Protein AF-A0A3M5D8T0-F1 (afdb_monomer_lite)

Sequence (125 aa):
MIGTLAAMGIPAHKIRLVFNRVKSDVDSEFSIIISYYDLAHSFVCNRKCAIFETELFDALSVKRISLTSLMSNDTDYKTLLKDKSADMKDRELWSDMYGLKLLAKGVNRKLDVVFDALFAEEDAL

Foldseek 3Di:
DLVVCVVVVNAQAVAFDAAEAAADACCVVVVVVVVVCVVPVRHDDDRLLYQHDDCLVVLCVVVVHDLVRLQPDPDPLVVVCVDPPDDPVSNVVSVSSVVSNVVSVVSVVSNVSSVCSRCVVVVVD

pLDDT: mean 91.01, std 8.97, range [37.97, 97.44]

Organism: Pseudomonas aeruginosa (NCBI:txid287)

Secondary structure (DSSP, 8-state):
-HHHHHHTT--GGG-B--EEEESS-HHHHTHHHHHHHHHH--SB--TT-EEE--HHHHHHHHHT--HHHHHH----HHHHTT-TTS-HHHHHHHHHHHHHHHHHHHHHHHHHHHHHHHHTTGGG-

Radius of gyration: 19.9 Å; chains: 1; bounding box: 45×28×57 Å

Structure (mmCIF, N/CA/C/O backbone):
data_AF-A0A3M5D8T0-F1
#
_entry.id   AF-A0A3M5D8T0-F1
#
loop_
_atom_site.group_PDB
_atom_site.id
_atom_site.type_symbol
_atom_site.label_atom_id
_atom_site.label_alt_id
_atom_site.label_comp_id
_atom_site.label_asym_id
_atom_site.label_entity_id
_atom_site.label_seq_id
_atom_site.pdbx_PDB_ins_code
_atom_site.Cartn_x
_atom_site.Cartn_y
_atom_site.Cartn_z
_atom_site.occupancy
_atom_site.B_iso_or_equiv
_atom_site.auth_seq_id
_atom_site.auth_comp_id
_atom_site.auth_asym_id
_atom_site.auth_atom_id
_atom_site.pdbx_PDB_model_num
ATOM 1 N N . MET A 1 1 ? -12.479 12.318 12.106 1.00 77.25 1 MET A N 1
ATOM 2 C CA . MET A 1 1 ? -12.830 11.505 10.921 1.00 77.25 1 MET A CA 1
ATOM 3 C C . MET A 1 1 ? -13.296 10.107 11.327 1.00 77.25 1 MET A C 1
ATOM 5 O O . MET A 1 1 ? -14.470 9.842 11.139 1.00 77.25 1 MET A O 1
ATOM 9 N N . ILE A 1 2 ? -12.476 9.259 11.971 1.00 85.25 2 ILE A N 1
ATOM 10 C CA . ILE A 1 2 ? -12.931 7.929 12.454 1.00 85.25 2 ILE A CA 1
ATOM 11 C C . ILE A 1 2 ? -14.072 8.049 13.478 1.00 85.25 2 ILE A C 1
ATOM 13 O O . ILE A 1 2 ? -15.141 7.484 13.277 1.00 85.25 2 ILE A O 1
ATOM 17 N N . GLY A 1 3 ? -13.903 8.881 14.512 1.00 84.81 3 GLY A N 1
ATOM 18 C CA . GLY A 1 3 ? -14.974 9.136 15.485 1.00 84.81 3 GLY A CA 1
ATOM 19 C C . GLY A 1 3 ? -16.251 9.721 14.867 1.00 84.81 3 GLY A C 1
ATOM 20 O O . GLY A 1 3 ? -17.334 9.528 15.402 1.00 84.81 3 GLY A O 1
ATOM 21 N N . THR A 1 4 ? -16.148 10.381 13.708 1.00 91.81 4 THR A N 1
ATOM 22 C CA . THR A 1 4 ? -17.310 10.876 12.957 1.00 91.81 4 THR A CA 1
ATOM 23 C C . THR A 1 4 ? -18.075 9.723 12.314 1.00 91.81 4 THR A C 1
ATOM 25 O O . THR A 1 4 ? -19.291 9.677 12.435 1.00 91.81 4 THR A O 1
ATOM 28 N N . LEU A 1 5 ? -17.379 8.766 11.689 1.00 91.88 5 LEU A N 1
ATOM 29 C CA . LEU A 1 5 ? -17.996 7.564 11.115 1.00 91.88 5 LEU A CA 1
ATOM 30 C C . LEU A 1 5 ? -18.708 6.738 12.197 1.00 91.88 5 LEU A C 1
ATOM 32 O O . LEU A 1 5 ? -19.847 6.318 12.002 1.00 91.88 5 LEU A O 1
ATOM 36 N N . ALA A 1 6 ? -18.082 6.592 13.367 1.00 87.94 6 ALA A N 1
ATOM 37 C CA . ALA A 1 6 ? -18.697 5.942 14.522 1.00 87.94 6 ALA A CA 1
ATOM 38 C C . ALA A 1 6 ? -19.932 6.709 15.033 1.00 87.94 6 ALA A C 1
ATOM 40 O O . ALA A 1 6 ? -20.976 6.108 15.273 1.00 87.94 6 ALA A O 1
ATOM 41 N N . ALA A 1 7 ? -19.855 8.043 15.135 1.00 89.50 7 ALA A N 1
ATOM 42 C CA . ALA A 1 7 ? -20.987 8.886 15.530 1.00 89.50 7 ALA A CA 1
ATOM 43 C C . ALA A 1 7 ? -22.149 8.853 14.520 1.00 89.50 7 ALA A C 1
ATOM 45 O O . ALA A 1 7 ? -23.303 9.018 14.905 1.00 89.50 7 ALA A O 1
ATOM 46 N N . MET A 1 8 ? -21.861 8.600 13.239 1.00 93.44 8 MET A N 1
ATOM 47 C CA . MET A 1 8 ? -22.866 8.354 12.197 1.00 93.44 8 MET A CA 1
ATOM 48 C C . MET A 1 8 ? -23.497 6.952 12.284 1.00 93.44 8 MET A C 1
ATOM 50 O O . MET A 1 8 ? -24.345 6.618 11.460 1.00 93.44 8 MET A O 1
ATOM 54 N N . GLY A 1 9 ? -23.099 6.127 13.257 1.00 91.88 9 GLY A N 1
ATOM 55 C CA . GLY A 1 9 ? -23.632 4.781 13.461 1.00 91.88 9 GLY A CA 1
ATOM 56 C C . GLY A 1 9 ? -23.035 3.724 12.532 1.00 91.88 9 GLY A C 1
ATOM 57 O O . GLY A 1 9 ? -23.616 2.650 12.386 1.00 91.88 9 GLY A O 1
ATOM 58 N N . ILE A 1 10 ? -21.894 3.999 11.887 1.00 93.62 10 ILE A N 1
ATOM 59 C CA . ILE A 1 10 ? -21.209 2.993 11.071 1.00 93.62 10 ILE A CA 1
ATOM 60 C C . ILE A 1 10 ? -20.598 1.941 12.011 1.00 93.62 10 ILE A C 1
ATOM 62 O O . ILE A 1 10 ? -19.814 2.302 12.891 1.00 93.62 10 ILE A O 1
ATOM 66 N N . PRO A 1 11 ? -20.921 0.645 11.840 1.00 93.06 11 PRO A N 1
ATOM 67 C CA . PRO A 1 11 ? -20.357 -0.413 12.669 1.00 93.06 11 PRO A CA 1
ATOM 68 C C . PRO A 1 11 ? -18.832 -0.492 12.556 1.00 93.06 11 PRO A C 1
ATOM 70 O O . PRO A 1 11 ? -18.287 -0.391 11.456 1.00 93.06 11 PRO A O 1
ATOM 73 N N . ALA A 1 12 ? -18.159 -0.773 13.674 1.00 92.19 12 ALA A N 1
ATOM 74 C CA . ALA A 1 12 ? -16.698 -0.836 13.743 1.00 92.19 12 ALA A CA 1
ATOM 75 C C . ALA A 1 12 ? -16.076 -1.792 12.706 1.00 92.19 12 ALA A C 1
ATOM 77 O O . ALA A 1 12 ? -15.111 -1.427 12.043 1.00 92.19 12 ALA A O 1
ATOM 78 N N . HIS A 1 13 ? -16.680 -2.965 12.475 1.00 91.81 13 HIS A N 1
ATOM 79 C CA . HIS A 1 13 ? -16.198 -3.956 11.496 1.00 91.81 13 HIS A CA 1
ATOM 80 C C . HIS A 1 13 ? -16.187 -3.449 10.037 1.00 91.81 13 HIS A C 1
ATOM 82 O O . HIS A 1 13 ? -15.486 -4.000 9.187 1.00 91.81 13 HIS A O 1
ATOM 88 N N . LYS A 1 14 ? -16.945 -2.386 9.727 1.00 92.81 14 LYS A N 1
ATOM 89 C CA . LYS A 1 14 ? -16.970 -1.755 8.396 1.00 92.81 14 LYS A CA 1
ATOM 90 C C . LYS A 1 14 ? -15.917 -0.665 8.222 1.00 92.81 14 LYS A C 1
ATOM 92 O O . LYS A 1 14 ? -15.703 -0.206 7.103 1.00 92.81 14 LYS A O 1
ATOM 97 N N . ILE A 1 15 ? -15.275 -0.230 9.302 1.00 93.75 15 ILE A N 1
ATOM 98 C CA . ILE A 1 15 ? -14.227 0.787 9.268 1.00 93.75 15 ILE A CA 1
ATOM 99 C C . ILE A 1 15 ? -12.903 0.047 9.414 1.00 93.75 15 ILE A C 1
ATOM 101 O O . ILE A 1 15 ? -12.554 -0.383 10.506 1.00 93.75 15 ILE A O 1
ATOM 105 N N . ARG A 1 16 ? -12.172 -0.132 8.314 1.00 93.94 16 ARG A N 1
ATOM 106 C CA . ARG A 1 16 ? -10.912 -0.887 8.293 1.00 93.94 16 ARG A CA 1
ATOM 107 C C . ARG A 1 16 ? -9.753 0.037 7.962 1.00 93.94 16 ARG A C 1
ATOM 109 O O . ARG A 1 16 ? -9.880 0.900 7.092 1.00 93.94 16 ARG A O 1
ATOM 116 N N . LEU A 1 17 ? -8.639 -0.132 8.662 1.00 94.69 17 LEU A N 1
ATOM 117 C CA . LEU A 1 17 ? -7.475 0.734 8.527 1.00 94.69 17 LEU A CA 1
ATOM 118 C C . LEU A 1 17 ? -6.355 0.056 7.730 1.00 94.69 17 LEU A C 1
ATOM 120 O O . LEU A 1 17 ? -6.015 -1.096 7.987 1.00 94.69 17 LEU A O 1
ATOM 124 N N . VAL A 1 18 ? -5.746 0.808 6.810 1.00 97.19 18 VAL A N 1
ATOM 125 C CA . VAL A 1 18 ? -4.492 0.441 6.141 1.00 97.19 18 VAL A CA 1
ATOM 126 C C . VAL A 1 18 ? -3.447 1.506 6.454 1.00 97.19 18 VAL A C 1
ATOM 128 O O . VAL A 1 18 ? -3.653 2.689 6.174 1.00 97.19 18 VAL A O 1
ATOM 131 N N . PHE A 1 19 ? -2.321 1.089 7.024 1.00 97.44 19 PHE A N 1
ATOM 132 C CA . PHE A 1 19 ? -1.178 1.953 7.296 1.00 97.44 19 PHE A CA 1
ATOM 133 C C . PHE A 1 19 ? -0.399 2.160 6.002 1.00 97.44 19 PHE A C 1
ATOM 135 O O . PHE A 1 19 ? 0.319 1.274 5.547 1.00 97.44 19 PHE A O 1
ATOM 142 N N . ASN A 1 20 ? -0.587 3.310 5.361 1.00 96.25 20 ASN A N 1
ATOM 143 C CA . ASN A 1 20 ? 0.046 3.603 4.082 1.00 96.25 20 ASN A CA 1
ATOM 144 C C . ASN A 1 20 ? 1.368 4.360 4.260 1.00 96.25 20 ASN A C 1
ATOM 146 O O . ASN A 1 20 ? 1.456 5.255 5.099 1.00 96.25 20 ASN A O 1
ATOM 150 N N . ARG A 1 21 ? 2.346 4.060 3.398 1.00 95.38 21 ARG A N 1
ATOM 151 C CA . ARG A 1 21 ? 3.672 4.695 3.347 1.00 95.38 21 ARG A CA 1
ATOM 152 C C . ARG A 1 21 ? 4.447 4.598 4.672 1.00 95.38 21 ARG A C 1
ATOM 154 O O . ARG A 1 21 ? 5.028 5.578 5.126 1.00 95.38 21 ARG A O 1
ATOM 161 N N . VAL A 1 22 ? 4.458 3.408 5.267 1.00 96.94 22 VAL A N 1
ATOM 162 C CA . VAL A 1 22 ? 5.245 3.103 6.475 1.00 96.94 22 VAL A CA 1
ATOM 163 C C . VAL A 1 22 ? 6.736 3.108 6.131 1.00 96.94 22 VAL A C 1
ATOM 165 O O . VAL A 1 22 ? 7.139 2.469 5.156 1.00 96.94 22 VAL A O 1
ATOM 168 N N . LYS A 1 23 ? 7.564 3.813 6.899 1.00 95.56 23 LYS A N 1
ATOM 169 C CA . LYS A 1 23 ? 9.006 3.950 6.632 1.00 95.56 23 LYS A CA 1
ATOM 170 C C . LYS A 1 23 ? 9.858 2.961 7.416 1.00 95.56 23 LYS A C 1
ATOM 172 O O . LYS A 1 23 ? 10.786 2.381 6.857 1.00 95.56 23 LYS A O 1
ATOM 177 N N . SER A 1 24 ? 9.554 2.775 8.693 1.00 94.62 24 SER A N 1
ATOM 178 C CA . SER A 1 24 ? 10.271 1.904 9.620 1.00 94.62 24 SER A CA 1
ATOM 179 C C . SER A 1 24 ? 9.344 0.877 10.251 1.00 94.62 24 SER A C 1
ATOM 181 O O . SER A 1 24 ? 9.561 -0.323 10.079 1.00 94.62 24 SER A O 1
ATOM 183 N N . ASP A 1 25 ? 8.312 1.320 10.963 1.00 95.75 25 ASP A N 1
ATOM 184 C CA . ASP A 1 25 ? 7.430 0.446 11.726 1.00 95.75 25 ASP A CA 1
ATOM 185 C C . ASP A 1 25 ? 6.101 1.131 12.058 1.00 95.75 25 ASP A C 1
ATOM 187 O O . ASP A 1 25 ? 6.011 2.340 12.257 1.00 95.75 25 ASP A O 1
ATOM 191 N N . VAL A 1 26 ? 5.044 0.323 12.116 1.00 96.88 26 VAL A N 1
ATOM 192 C CA . VAL A 1 26 ? 3.673 0.810 12.299 1.00 96.88 26 VAL A CA 1
ATOM 193 C C . VAL A 1 26 ? 3.456 1.378 13.702 1.00 96.88 26 VAL A C 1
ATOM 195 O O . VAL A 1 26 ? 2.779 2.396 13.850 1.00 96.88 26 VAL A O 1
ATOM 198 N N . ASP A 1 27 ? 4.011 0.727 14.726 1.00 95.25 27 ASP A N 1
ATOM 199 C CA . ASP A 1 27 ? 3.766 1.073 16.126 1.00 95.25 27 ASP A CA 1
ATOM 200 C C . ASP A 1 27 ? 4.322 2.461 16.479 1.00 95.25 27 ASP A C 1
ATOM 202 O O . ASP A 1 27 ? 3.633 3.244 17.139 1.00 95.25 27 ASP A O 1
ATOM 206 N N . SER A 1 28 ? 5.523 2.805 16.007 1.00 96.00 28 SER A N 1
ATOM 207 C CA . SER A 1 28 ? 6.129 4.116 16.251 1.00 96.00 28 SER A CA 1
ATOM 208 C C . SER A 1 28 ? 5.484 5.217 15.404 1.00 96.00 28 SER A C 1
ATOM 210 O O . SER A 1 28 ? 5.116 6.269 15.938 1.00 96.00 28 SER A O 1
ATOM 212 N N . GLU A 1 29 ? 5.274 4.968 14.108 1.00 97.44 29 GLU A N 1
ATOM 213 C CA . GLU A 1 29 ? 4.796 5.980 13.159 1.00 97.44 29 GLU A CA 1
ATOM 214 C C . GLU A 1 29 ? 3.311 6.319 13.338 1.00 97.44 29 GLU A C 1
ATOM 216 O O . GLU A 1 29 ? 2.905 7.463 13.122 1.00 97.44 29 GLU A O 1
ATOM 221 N N . PHE A 1 30 ? 2.493 5.350 13.761 1.00 96.62 30 PHE A N 1
ATOM 222 C CA . PHE A 1 30 ? 1.037 5.498 13.872 1.00 96.62 30 PHE A CA 1
ATOM 223 C C . PHE A 1 30 ? 0.514 5.297 15.300 1.00 96.62 30 PHE A C 1
ATOM 225 O O . PHE A 1 30 ? -0.677 5.033 15.495 1.00 96.62 30 PHE A O 1
ATOM 232 N N . SER A 1 31 ? 1.378 5.487 16.302 1.00 95.75 31 SER A N 1
ATOM 233 C CA . SER A 1 31 ? 1.067 5.350 17.734 1.00 95.75 31 SER A CA 1
ATOM 234 C C . SER A 1 31 ? -0.248 6.020 18.150 1.00 95.75 31 SER A C 1
ATOM 236 O O . SER A 1 31 ? -1.060 5.401 18.828 1.00 95.75 31 SER A O 1
ATOM 238 N N . ILE A 1 32 ? -0.521 7.243 17.679 1.00 94.62 32 ILE A N 1
ATOM 239 C CA . ILE A 1 32 ? -1.754 7.988 17.996 1.00 94.62 32 ILE A CA 1
ATOM 240 C C . ILE A 1 32 ? -3.014 7.230 17.553 1.00 94.62 32 ILE A C 1
ATOM 242 O O . ILE A 1 32 ? -4.001 7.180 18.288 1.00 94.62 32 ILE A O 1
ATOM 246 N N . ILE A 1 33 ? -3.003 6.638 16.355 1.00 93.75 33 ILE A N 1
ATOM 247 C CA . ILE A 1 33 ? -4.160 5.899 15.830 1.00 93.75 33 ILE A CA 1
ATOM 248 C C . ILE A 1 33 ? -4.323 4.572 16.573 1.00 93.75 33 ILE A C 1
ATOM 250 O O . ILE A 1 33 ? -5.449 4.179 16.875 1.00 93.75 33 ILE A O 1
ATOM 254 N N . ILE A 1 34 ? -3.214 3.913 16.911 1.00 94.62 34 ILE A N 1
ATOM 255 C CA . ILE A 1 34 ? -3.219 2.668 17.686 1.00 94.62 34 ILE A CA 1
ATOM 256 C C . ILE A 1 34 ? -3.768 2.922 19.094 1.00 94.62 34 ILE A C 1
ATOM 258 O O . ILE A 1 34 ? -4.710 2.254 19.503 1.00 94.62 34 ILE A O 1
ATOM 262 N N . SER A 1 35 ? -3.288 3.952 19.794 1.00 94.56 35 SER A N 1
ATOM 263 C CA . SER A 1 35 ? -3.833 4.326 21.105 1.00 94.56 35 SER A CA 1
ATOM 264 C C . SER A 1 35 ? -5.311 4.710 21.028 1.00 94.56 35 SER A C 1
ATOM 266 O O . SER A 1 35 ? -6.076 4.422 21.943 1.00 94.56 35 SER A O 1
ATOM 268 N N . TYR A 1 36 ? -5.747 5.342 19.933 1.00 94.00 36 TYR A N 1
ATOM 269 C CA . TYR A 1 36 ? -7.165 5.633 19.729 1.00 94.00 36 TYR A CA 1
ATOM 270 C C . TYR A 1 36 ? -8.002 4.358 19.539 1.00 94.00 36 TYR A C 1
ATOM 272 O O . TYR A 1 36 ? -9.103 4.274 20.085 1.00 94.00 36 TYR A O 1
ATOM 280 N N . TYR A 1 37 ? -7.489 3.359 18.814 1.00 93.38 37 TYR A N 1
ATOM 281 C CA . TYR A 1 37 ? -8.121 2.041 18.714 1.00 93.38 37 TYR A CA 1
ATOM 282 C C . TYR A 1 37 ? -8.262 1.378 20.089 1.00 93.38 37 TYR A C 1
ATOM 284 O O . TYR A 1 37 ? -9.364 0.951 20.429 1.00 93.38 37 TYR A O 1
ATOM 292 N N . ASP A 1 38 ? -7.190 1.367 20.885 1.00 92.00 38 ASP A N 1
ATOM 293 C CA . ASP A 1 38 ? -7.155 0.741 22.215 1.00 92.00 38 ASP A CA 1
ATOM 294 C C . ASP A 1 38 ? -8.146 1.382 23.205 1.00 92.00 38 ASP A C 1
ATOM 296 O O . ASP A 1 38 ? -8.578 0.744 24.161 1.00 92.00 38 ASP A O 1
ATOM 300 N N . LEU A 1 39 ? -8.517 2.648 22.983 1.00 91.56 39 LEU A N 1
ATOM 301 C CA . LEU A 1 39 ? -9.480 3.375 23.813 1.00 91.56 39 LEU A CA 1
ATOM 302 C C . LEU A 1 39 ? -10.925 3.253 23.317 1.00 91.56 39 LEU A C 1
ATOM 304 O O . LEU A 1 39 ? -11.848 3.179 24.126 1.00 91.56 39 LEU A O 1
ATOM 308 N N . ALA A 1 40 ? -11.141 3.318 22.001 1.00 90.00 40 ALA A N 1
ATOM 309 C CA . ALA A 1 40 ? -12.473 3.506 21.426 1.00 90.00 40 ALA A CA 1
ATOM 310 C C . ALA A 1 40 ? -13.064 2.248 20.776 1.00 90.00 40 ALA A C 1
ATOM 312 O O . ALA A 1 40 ? -14.282 2.188 20.618 1.00 90.00 40 ALA A O 1
ATOM 313 N N . HIS A 1 41 ? -12.229 1.294 20.342 1.00 89.12 41 HIS A N 1
ATOM 314 C CA . HIS A 1 41 ? -12.621 0.078 19.610 1.00 89.12 41 HIS A CA 1
ATOM 315 C C . HIS A 1 41 ? -13.648 0.314 18.481 1.00 89.12 41 HIS A C 1
ATOM 317 O O . HIS A 1 41 ? -14.501 -0.522 18.191 1.00 89.12 41 HIS A O 1
ATOM 323 N N . SER A 1 42 ? -13.584 1.483 17.836 1.00 91.44 42 SER A N 1
ATOM 324 C CA . SER A 1 42 ? -14.603 1.963 16.894 1.00 91.44 42 SER A CA 1
ATOM 325 C C . SER A 1 42 ? -14.323 1.609 15.429 1.00 91.44 42 SER A C 1
ATOM 327 O O . SER A 1 42 ? -15.050 2.048 14.543 1.00 91.44 42 SER A O 1
ATOM 329 N N . PHE A 1 43 ? -13.274 0.833 15.162 1.00 93.88 43 PHE A N 1
ATOM 330 C CA . PHE A 1 43 ? -12.813 0.411 13.836 1.00 93.88 43 PHE A CA 1
ATOM 331 C C . PHE A 1 43 ? -11.926 -0.832 13.967 1.00 93.88 43 PHE A C 1
ATOM 333 O O . PHE A 1 43 ? -11.491 -1.136 15.069 1.00 93.88 43 PHE A O 1
ATOM 340 N N . VAL A 1 44 ? -11.627 -1.527 12.871 1.00 94.00 44 VAL A N 1
ATOM 341 C CA . VAL A 1 44 ? -10.692 -2.664 12.835 1.00 94.00 44 VAL A CA 1
ATOM 342 C C . VAL A 1 44 ? -9.271 -2.162 12.605 1.00 94.00 44 VAL A C 1
ATOM 344 O O . VAL A 1 44 ? -8.991 -1.463 11.624 1.00 94.00 44 VAL A O 1
ATOM 347 N N . CYS A 1 45 ? -8.367 -2.546 13.504 1.00 94.50 45 CYS A N 1
ATOM 348 C CA . CYS A 1 45 ? -6.963 -2.165 13.471 1.00 94.50 45 CYS A CA 1
ATOM 349 C C . CYS A 1 45 ? -6.074 -3.413 13.467 1.00 94.50 45 CYS A C 1
ATOM 351 O O . CYS A 1 45 ? -5.775 -3.986 14.513 1.00 94.50 45 CYS A O 1
ATOM 353 N N . ASN A 1 46 ? -5.616 -3.815 12.281 1.00 94.56 46 ASN A N 1
ATOM 354 C CA . ASN A 1 46 ? -4.634 -4.881 12.125 1.00 94.56 46 ASN A CA 1
ATOM 355 C C . ASN A 1 46 ? -3.294 -4.276 11.692 1.00 94.56 46 ASN A C 1
ATOM 357 O O . ASN A 1 46 ? -3.155 -3.777 10.577 1.00 94.56 46 ASN A O 1
ATOM 361 N N . ARG A 1 47 ? -2.281 -4.348 12.563 1.00 93.94 47 ARG A N 1
ATOM 362 C CA . ARG A 1 47 ? -0.937 -3.791 12.303 1.00 93.94 47 ARG A CA 1
ATOM 363 C C . ARG A 1 47 ? -0.235 -4.439 11.104 1.00 93.94 47 ARG A C 1
ATOM 365 O O . ARG A 1 47 ? 0.686 -3.849 10.551 1.00 93.94 47 ARG A O 1
ATOM 372 N N . LYS A 1 48 ? -0.679 -5.625 10.667 1.00 93.81 48 LYS A N 1
ATOM 373 C CA . LYS A 1 48 ? -0.184 -6.285 9.447 1.00 93.81 48 LYS A CA 1
ATOM 374 C C . LYS A 1 48 ? -0.713 -5.640 8.161 1.00 93.81 48 LYS A C 1
ATOM 376 O O . LYS A 1 48 ? -0.130 -5.863 7.103 1.00 93.81 48 LYS A O 1
ATOM 381 N N . CYS A 1 49 ? -1.767 -4.825 8.234 1.00 96.50 49 CYS A N 1
ATOM 382 C CA . CYS A 1 49 ? -2.319 -4.087 7.098 1.00 96.50 49 CYS A CA 1
ATOM 383 C C . CYS A 1 49 ? -1.473 -2.847 6.790 1.00 96.50 49 CYS A C 1
ATOM 385 O O . CYS A 1 49 ? -1.934 -1.714 6.931 1.00 96.50 49 CYS A O 1
ATOM 387 N N . ALA A 1 50 ? -0.215 -3.062 6.409 1.00 96.88 50 ALA A N 1
ATOM 388 C CA . ALA A 1 50 ? 0.781 -2.015 6.240 1.00 96.88 50 ALA A CA 1
ATOM 389 C C . ALA A 1 50 ? 1.426 -2.049 4.852 1.00 96.88 50 ALA A C 1
ATOM 391 O O . ALA A 1 50 ? 1.971 -3.065 4.418 1.00 96.88 50 ALA A O 1
ATOM 392 N N . ILE A 1 51 ? 1.410 -0.904 4.176 1.00 96.69 51 ILE A N 1
ATOM 393 C CA . ILE A 1 51 ? 2.094 -0.670 2.907 1.00 96.69 51 ILE A CA 1
ATOM 394 C C . ILE A 1 51 ? 3.337 0.159 3.209 1.00 96.69 51 ILE A C 1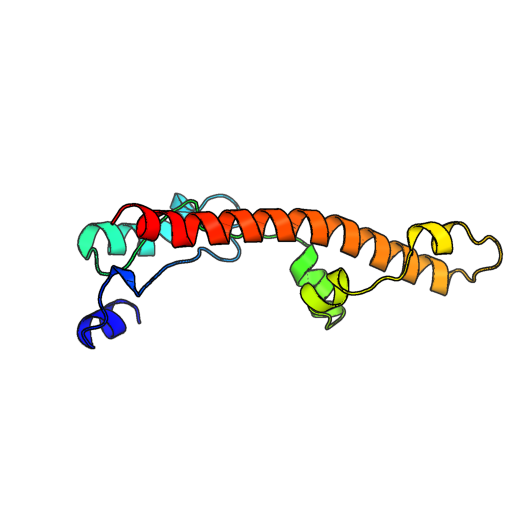
ATOM 396 O O . ILE A 1 51 ? 3.248 1.344 3.531 1.00 96.69 51 ILE A O 1
ATOM 400 N N . PHE A 1 52 ? 4.501 -0.474 3.102 1.00 94.69 52 PHE A N 1
ATOM 401 C CA . PHE A 1 52 ? 5.781 0.197 3.302 1.00 94.69 52 PHE A CA 1
ATOM 402 C C . PHE A 1 52 ? 6.147 1.084 2.113 1.00 94.69 52 PHE A C 1
ATOM 404 O O . PHE A 1 52 ? 5.723 0.840 0.981 1.00 94.69 52 PHE A O 1
ATOM 411 N N . GLU A 1 53 ? 6.950 2.109 2.379 1.00 93.81 53 GLU A N 1
ATOM 412 C CA . GLU A 1 53 ? 7.514 2.976 1.354 1.00 93.81 53 GLU A CA 1
ATOM 413 C C . GLU A 1 53 ? 8.339 2.151 0.354 1.00 93.81 53 GLU A C 1
ATOM 415 O O . GLU A 1 53 ? 9.111 1.260 0.713 1.00 93.81 53 GLU A O 1
ATOM 420 N N . THR A 1 54 ? 8.133 2.426 -0.934 1.00 92.62 54 THR A N 1
ATOM 421 C CA . THR A 1 54 ? 8.879 1.803 -2.029 1.00 92.62 54 THR A CA 1
ATOM 422 C C . THR A 1 54 ? 9.073 2.826 -3.134 1.00 92.62 54 THR A C 1
ATOM 424 O O . THR A 1 54 ? 8.133 3.551 -3.463 1.00 92.62 54 THR A O 1
ATOM 427 N N . GLU A 1 55 ? 10.234 2.803 -3.781 1.00 91.75 55 GLU A N 1
ATOM 428 C CA . GLU A 1 55 ? 10.552 3.683 -4.915 1.00 91.75 55 GLU A CA 1
ATOM 429 C C . GLU A 1 55 ? 9.628 3.464 -6.126 1.00 91.75 55 GLU A C 1
ATOM 431 O O . GLU A 1 55 ? 9.495 4.335 -6.984 1.00 91.75 55 GLU A O 1
ATOM 436 N N . LEU A 1 56 ? 8.949 2.311 -6.195 1.00 94.44 56 LEU A N 1
ATOM 437 C CA . LEU A 1 56 ? 8.021 1.990 -7.274 1.00 94.44 56 LEU A CA 1
ATOM 438 C C . LEU A 1 56 ? 6.919 3.045 -7.407 1.00 94.44 56 LEU A C 1
ATOM 440 O O . LEU A 1 56 ? 6.658 3.501 -8.515 1.00 94.44 56 LEU A O 1
ATOM 444 N N . PHE A 1 57 ? 6.257 3.425 -6.311 1.00 92.62 57 PHE A N 1
ATOM 445 C CA . PHE A 1 57 ? 5.120 4.348 -6.384 1.00 92.62 57 PHE A CA 1
ATOM 446 C C . PHE A 1 57 ? 5.545 5.757 -6.812 1.00 92.62 57 PHE A C 1
ATOM 448 O O . PHE A 1 57 ? 4.826 6.398 -7.580 1.00 92.62 57 PHE A O 1
ATOM 455 N N . ASP A 1 58 ? 6.735 6.201 -6.402 1.00 92.69 58 ASP A N 1
ATOM 456 C CA . ASP A 1 58 ? 7.309 7.469 -6.854 1.00 92.69 58 ASP A CA 1
ATOM 457 C C . ASP A 1 58 ? 7.632 7.416 -8.353 1.00 92.69 58 ASP A C 1
ATOM 459 O O . ASP A 1 58 ? 7.236 8.304 -9.113 1.00 92.69 58 ASP A O 1
ATOM 463 N N . ALA A 1 59 ? 8.262 6.333 -8.816 1.00 93.44 59 ALA A N 1
ATOM 464 C 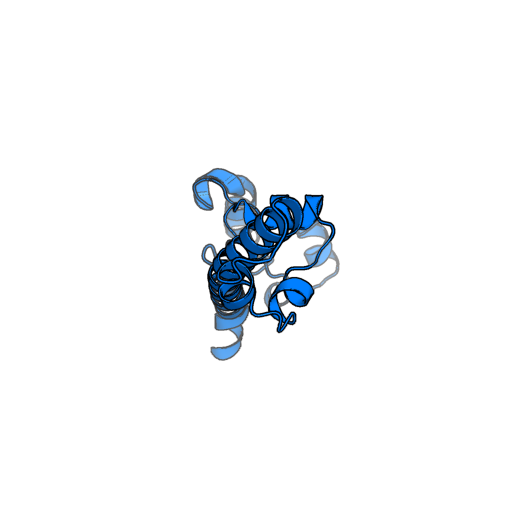CA . ALA A 1 59 ? 8.579 6.148 -10.229 1.00 93.44 59 ALA A CA 1
ATOM 465 C C . ALA A 1 59 ? 7.321 6.052 -11.115 1.00 93.44 59 ALA A C 1
ATOM 467 O O . ALA A 1 59 ? 7.267 6.649 -12.195 1.00 93.44 59 ALA A O 1
ATOM 468 N N . LEU A 1 60 ? 6.285 5.346 -10.650 1.00 93.62 60 LEU A N 1
ATOM 469 C CA . LEU A 1 60 ? 4.976 5.267 -11.306 1.00 93.62 60 LEU A CA 1
ATOM 470 C C . LEU 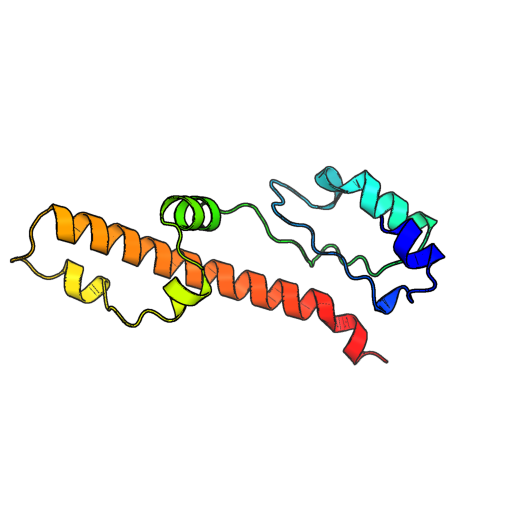A 1 60 ? 4.302 6.645 -11.391 1.00 93.62 60 LEU A C 1
ATOM 472 O O . LEU A 1 60 ? 3.752 6.992 -12.438 1.00 93.62 60 LEU A O 1
ATOM 476 N N . SER A 1 61 ? 4.388 7.443 -10.320 1.00 93.44 61 SER A N 1
ATOM 477 C CA . SER A 1 61 ? 3.845 8.805 -10.257 1.00 93.44 61 SER A CA 1
ATOM 478 C C . SER A 1 61 ? 4.512 9.732 -11.277 1.00 93.44 61 SER A C 1
ATOM 480 O O . SER A 1 61 ? 3.822 10.381 -12.069 1.00 93.44 61 SER A O 1
ATOM 482 N N . VAL A 1 62 ? 5.850 9.724 -11.348 1.00 93.69 62 VAL A N 1
ATOM 483 C CA . VAL A 1 62 ? 6.621 10.514 -12.328 1.00 93.69 62 VAL A CA 1
ATOM 484 C C . VAL A 1 62 ? 6.253 10.131 -13.763 1.00 93.69 62 VAL A C 1
ATOM 486 O O . VAL A 1 62 ? 6.025 11.008 -14.598 1.00 93.69 62 VAL A O 1
ATOM 489 N N . LYS A 1 63 ? 6.139 8.829 -14.052 1.00 91.06 63 LYS A N 1
ATOM 490 C CA . LYS A 1 63 ? 5.769 8.317 -15.383 1.00 91.06 63 LYS A CA 1
ATOM 491 C C . LYS A 1 63 ? 4.256 8.365 -15.662 1.00 91.06 63 LYS A C 1
ATOM 493 O O . LYS A 1 63 ? 3.846 8.038 -16.772 1.00 91.06 63 LYS A O 1
ATOM 498 N N . ARG A 1 64 ? 3.430 8.790 -14.694 1.00 93.56 64 ARG A N 1
ATOM 499 C CA . ARG A 1 64 ? 1.954 8.856 -14.766 1.00 93.56 64 ARG A CA 1
ATOM 500 C C . ARG A 1 64 ? 1.300 7.548 -15.225 1.00 93.56 64 ARG A C 1
ATOM 502 O O . ARG A 1 64 ? 0.333 7.558 -15.985 1.00 93.56 64 ARG A O 1
ATOM 509 N N . ILE A 1 65 ? 1.824 6.423 -14.754 1.00 93.38 65 ILE A N 1
ATOM 510 C CA . ILE A 1 65 ? 1.301 5.085 -15.046 1.00 93.38 65 ILE A CA 1
ATOM 511 C C . ILE A 1 65 ? 0.779 4.440 -13.767 1.00 93.38 65 ILE A C 1
ATOM 513 O O . ILE A 1 65 ? 1.363 4.587 -12.698 1.00 93.38 65 ILE A O 1
ATOM 517 N N . SER A 1 66 ? -0.331 3.711 -13.869 1.00 92.56 66 SER A N 1
ATOM 518 C CA . SER A 1 66 ? -0.834 2.935 -12.736 1.00 92.56 66 SER A CA 1
ATOM 519 C C . SER A 1 66 ? -0.077 1.611 -12.603 1.00 92.56 66 SER A C 1
ATOM 521 O O . SER A 1 66 ? 0.427 1.071 -13.595 1.00 92.56 66 SER A O 1
ATOM 523 N N . LEU A 1 67 ? -0.047 1.052 -11.388 1.00 91.69 67 LEU A N 1
ATOM 524 C CA . LEU A 1 67 ? 0.485 -0.291 -11.148 1.00 91.69 67 LEU A CA 1
ATOM 525 C C . LEU A 1 67 ? -0.225 -1.328 -12.031 1.00 91.69 67 LEU A C 1
ATOM 527 O O . LEU A 1 67 ? 0.429 -2.144 -12.673 1.00 91.69 67 LEU A O 1
ATOM 531 N N . THR A 1 68 ? -1.554 -1.242 -12.127 1.00 90.69 68 THR A N 1
ATOM 532 C CA . THR A 1 68 ? -2.373 -2.132 -12.957 1.00 90.69 68 THR A CA 1
ATOM 533 C C . THR A 1 68 ? -1.980 -2.050 -14.428 1.00 90.69 68 THR A C 1
ATOM 535 O O . THR A 1 68 ? -1.755 -3.080 -15.054 1.00 90.69 68 THR A O 1
ATOM 538 N N . SER A 1 69 ? -1.822 -0.839 -14.971 1.00 91.75 69 SER A N 1
ATOM 539 C CA . SER A 1 69 ? -1.406 -0.630 -16.364 1.00 91.75 69 SER A CA 1
ATOM 540 C C . SER A 1 69 ? -0.028 -1.233 -16.638 1.00 91.75 69 SER A C 1
ATOM 542 O O . SER A 1 69 ? 0.154 -1.908 -17.650 1.00 91.75 69 SER A O 1
ATOM 544 N N . LEU A 1 70 ? 0.927 -1.040 -15.722 1.00 92.44 70 LEU A N 1
ATOM 545 C CA . LEU A 1 70 ? 2.267 -1.622 -15.821 1.00 92.44 70 LEU A CA 1
ATOM 546 C C . LEU A 1 70 ? 2.237 -3.160 -15.782 1.00 92.44 70 LEU A C 1
ATOM 548 O O . LEU A 1 70 ? 2.978 -3.800 -16.527 1.00 92.44 70 LEU A O 1
ATOM 552 N N . MET A 1 71 ? 1.382 -3.743 -14.941 1.00 88.62 71 MET A N 1
ATOM 553 C CA . MET A 1 71 ? 1.233 -5.195 -14.796 1.00 88.62 71 MET A CA 1
ATOM 554 C C . MET A 1 71 ? 0.494 -5.838 -15.976 1.00 88.62 71 MET A C 1
ATOM 556 O O . MET A 1 71 ? 0.849 -6.941 -16.374 1.00 88.62 71 MET A O 1
ATOM 560 N N . SER A 1 72 ? -0.491 -5.146 -16.554 1.00 90.19 72 SER A N 1
ATOM 561 C CA . SER A 1 72 ? -1.239 -5.598 -17.740 1.00 90.19 72 SER A CA 1
ATOM 562 C C . SER A 1 72 ? -0.470 -5.449 -19.054 1.00 90.19 72 SER A C 1
ATOM 564 O O . SER A 1 72 ? -0.930 -5.884 -20.102 1.00 90.19 72 SER A O 1
ATOM 566 N N . ASN A 1 73 ? 0.676 -4.767 -19.029 1.00 88.50 73 ASN A N 1
ATOM 567 C CA . ASN A 1 73 ? 1.488 -4.582 -20.215 1.00 88.50 73 ASN A CA 1
ATOM 568 C C . ASN A 1 73 ? 2.214 -5.899 -20.548 1.00 88.50 73 ASN A C 1
ATOM 570 O O . ASN A 1 73 ? 3.046 -6.363 -19.769 1.00 88.50 73 ASN A O 1
ATOM 574 N N . ASP A 1 74 ? 1.974 -6.451 -21.737 1.00 89.31 74 ASP A N 1
ATOM 575 C CA . ASP A 1 74 ? 2.579 -7.718 -22.185 1.00 89.31 74 ASP A CA 1
ATOM 576 C C . ASP A 1 74 ? 3.938 -7.551 -22.884 1.00 89.31 74 ASP A C 1
ATOM 578 O O . ASP A 1 74 ? 4.542 -8.522 -23.336 1.00 89.31 74 ASP A O 1
ATOM 582 N N . THR A 1 75 ? 4.469 -6.327 -22.975 1.00 90.94 75 THR A N 1
ATOM 583 C CA . THR A 1 75 ? 5.750 -6.077 -23.643 1.00 90.94 75 THR A CA 1
ATOM 584 C C . THR A 1 75 ? 6.890 -6.815 -22.936 1.00 90.94 75 THR A C 1
ATOM 586 O O . THR A 1 75 ? 7.203 -6.548 -21.768 1.00 90.94 75 THR A O 1
ATOM 589 N N . ASP A 1 76 ? 7.557 -7.715 -23.660 1.00 89.62 76 ASP A N 1
ATOM 590 C CA . ASP A 1 76 ? 8.741 -8.423 -23.179 1.00 89.62 76 ASP A CA 1
ATOM 591 C C . ASP A 1 76 ? 9.996 -7.549 -23.318 1.00 89.62 76 ASP A C 1
ATOM 593 O O . ASP A 1 76 ? 10.846 -7.734 -24.195 1.00 89.62 76 ASP A O 1
ATOM 597 N N . TYR A 1 77 ? 10.116 -6.579 -22.411 1.00 91.62 77 TYR A N 1
ATOM 598 C CA . TYR A 1 77 ? 11.270 -5.683 -22.342 1.00 91.62 77 TYR A CA 1
ATOM 599 C C . TYR A 1 77 ? 12.599 -6.436 -22.182 1.00 91.62 77 TYR A C 1
ATOM 601 O O . TYR A 1 77 ? 13.630 -5.952 -22.642 1.00 91.62 77 TYR A O 1
ATOM 609 N N . LYS A 1 78 ? 12.598 -7.645 -21.602 1.00 89.69 78 LYS A N 1
ATOM 610 C CA . LYS A 1 78 ? 13.808 -8.470 -21.475 1.00 89.69 78 LYS A CA 1
ATOM 611 C C . LYS A 1 78 ? 14.309 -8.943 -22.836 1.00 89.69 78 LYS A C 1
ATOM 613 O O . LYS A 1 78 ? 15.521 -9.021 -23.041 1.00 89.69 78 LYS A O 1
ATOM 618 N N . THR A 1 79 ? 13.399 -9.286 -23.742 1.00 92.19 79 THR A N 1
ATOM 619 C CA . THR A 1 79 ? 13.751 -9.659 -25.115 1.00 92.19 79 THR A CA 1
ATOM 620 C C . THR A 1 79 ? 14.148 -8.431 -25.927 1.00 92.19 79 THR A C 1
ATOM 622 O O . THR A 1 79 ? 15.177 -8.482 -26.599 1.00 92.19 79 THR A O 1
ATOM 625 N N . LEU A 1 80 ? 13.434 -7.308 -25.784 1.00 91.12 80 LEU A N 1
ATOM 626 C CA . LEU A 1 80 ? 13.795 -6.047 -26.448 1.00 91.12 80 LEU A CA 1
ATOM 627 C C . LEU A 1 80 ? 15.210 -5.578 -26.072 1.00 91.12 80 LEU A C 1
ATOM 629 O O . LEU A 1 80 ? 16.005 -5.239 -26.941 1.00 91.12 80 LEU A O 1
ATOM 633 N N . LEU A 1 81 ? 15.594 -5.676 -24.797 1.00 91.31 81 LEU A N 1
ATOM 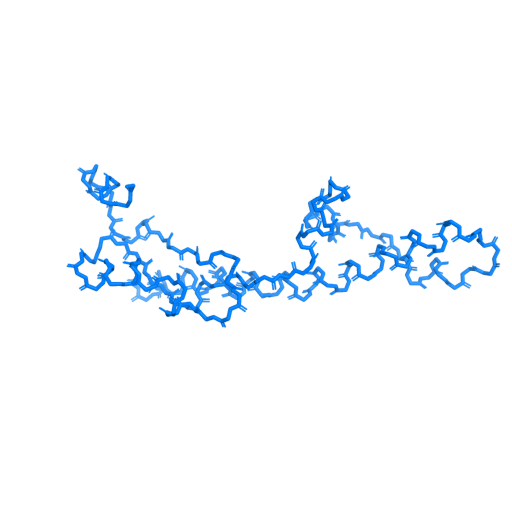634 C CA . LEU A 1 81 ? 16.942 -5.325 -24.328 1.00 91.31 81 LEU A CA 1
ATOM 635 C C . LEU A 1 81 ? 18.077 -6.153 -24.952 1.00 91.31 81 LEU A C 1
ATOM 637 O O . LEU A 1 81 ? 19.233 -5.732 -24.907 1.00 91.31 81 LEU A O 1
ATOM 641 N N . LYS A 1 82 ? 17.785 -7.325 -25.526 1.00 91.06 82 LYS A N 1
ATOM 642 C CA . LYS A 1 82 ? 18.788 -8.147 -26.225 1.00 91.06 82 LYS A CA 1
ATOM 643 C C . LYS A 1 82 ? 18.997 -7.712 -27.673 1.00 91.06 82 LYS A C 1
ATOM 645 O O . LYS A 1 82 ? 19.950 -8.185 -28.299 1.00 91.06 82 LYS A O 1
ATOM 650 N N . ASP A 1 83 ? 18.135 -6.849 -28.206 1.00 90.38 83 ASP A N 1
ATOM 651 C CA . ASP A 1 83 ? 18.242 -6.374 -29.577 1.00 90.38 83 ASP A CA 1
ATOM 652 C C . ASP A 1 83 ? 19.461 -5.452 -29.738 1.00 90.38 83 ASP A C 1
ATOM 654 O O . ASP A 1 83 ? 19.554 -4.341 -29.197 1.00 90.38 83 ASP A O 1
ATOM 658 N N . LYS A 1 84 ? 20.437 -5.934 -30.512 1.00 85.94 84 LYS A N 1
ATOM 659 C CA . LYS A 1 84 ? 21.679 -5.209 -30.784 1.00 85.94 84 LYS A CA 1
ATOM 660 C C . LYS A 1 84 ? 21.486 -4.019 -31.730 1.00 85.94 84 LYS A C 1
ATOM 662 O O . LYS A 1 84 ? 22.356 -3.152 -31.738 1.00 85.94 84 LYS A O 1
ATOM 667 N N . SER A 1 85 ? 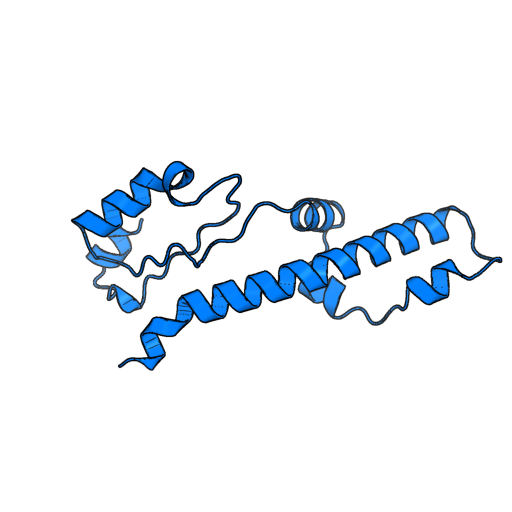20.375 -3.971 -32.467 1.00 89.56 85 SER A N 1
ATOM 668 C CA . SER A 1 85 ? 20.053 -2.925 -33.447 1.00 89.56 85 SER A CA 1
ATOM 669 C C . SER A 1 85 ? 19.331 -1.707 -32.861 1.00 89.56 85 SER A C 1
ATOM 671 O O . SER A 1 85 ? 19.270 -0.672 -33.517 1.00 89.56 85 SER A O 1
ATOM 673 N N . ALA A 1 86 ? 18.829 -1.809 -31.628 1.00 86.62 86 ALA A N 1
ATOM 674 C CA . ALA A 1 86 ? 18.101 -0.732 -30.966 1.00 86.62 86 ALA A CA 1
ATOM 675 C C . ALA A 1 86 ? 18.987 0.472 -30.609 1.00 86.62 86 ALA A C 1
ATOM 677 O O . ALA A 1 86 ? 20.135 0.303 -30.179 1.00 86.62 86 ALA A O 1
ATOM 678 N N . ASP A 1 87 ? 18.414 1.674 -30.723 1.00 92.31 87 ASP A N 1
ATOM 679 C CA . ASP A 1 87 ? 19.055 2.917 -30.292 1.00 92.31 87 ASP A CA 1
ATOM 680 C C . ASP A 1 87 ? 19.201 2.971 -28.759 1.00 92.31 87 ASP A C 1
ATOM 682 O O . ASP A 1 87 ? 18.494 2.302 -27.998 1.00 92.31 87 ASP A O 1
ATOM 686 N N . MET A 1 88 ? 20.133 3.794 -28.286 1.00 90.12 88 MET A N 1
ATOM 687 C CA . MET A 1 88 ? 20.429 3.977 -26.868 1.00 90.12 88 MET A CA 1
ATOM 688 C C . MET A 1 88 ? 19.203 4.451 -26.076 1.00 90.12 88 MET A C 1
ATOM 690 O O . MET A 1 88 ? 18.978 3.962 -24.970 1.00 90.12 88 MET A O 1
ATOM 694 N N . LYS A 1 89 ? 18.383 5.337 -26.657 1.00 91.62 89 LYS A N 1
ATOM 695 C CA . LYS A 1 89 ? 17.155 5.846 -26.023 1.00 91.62 89 LYS A CA 1
ATOM 696 C C . LYS A 1 89 ? 16.117 4.750 -25.791 1.00 91.62 89 LYS A C 1
ATOM 698 O O . LYS A 1 89 ? 15.508 4.692 -24.725 1.00 91.62 89 LYS A O 1
ATOM 703 N N . ASP A 1 90 ? 15.943 3.862 -26.767 1.00 92.19 90 ASP A N 1
ATOM 704 C CA . ASP A 1 90 ? 15.005 2.746 -26.653 1.00 92.19 90 ASP A CA 1
ATOM 705 C C . ASP A 1 90 ? 15.472 1.755 -25.587 1.00 92.19 90 ASP A C 1
ATOM 707 O O . ASP A 1 90 ? 14.680 1.299 -24.762 1.00 92.19 90 ASP A O 1
ATOM 711 N N . ARG A 1 91 ? 16.780 1.483 -25.531 1.00 90.75 91 ARG A N 1
ATOM 712 C CA . ARG A 1 91 ? 17.362 0.622 -24.494 1.00 90.75 91 ARG A CA 1
ATOM 713 C C . ARG A 1 91 ? 17.182 1.177 -23.088 1.00 90.75 91 ARG A C 1
ATOM 715 O O . ARG A 1 91 ? 16.880 0.401 -22.183 1.00 90.75 91 ARG A O 1
ATOM 722 N N . GLU A 1 92 ? 17.355 2.482 -22.900 1.00 92.06 92 GLU A N 1
ATOM 723 C CA . GLU A 1 92 ? 17.132 3.142 -21.610 1.00 92.06 92 GLU A CA 1
ATOM 724 C C . GLU A 1 92 ? 15.669 2.990 -21.171 1.00 92.06 92 GLU A C 1
ATOM 726 O O . GLU A 1 92 ? 15.397 2.486 -20.080 1.00 92.06 92 GLU A O 1
ATOM 731 N N . LEU A 1 93 ? 14.722 3.283 -22.070 1.00 91.81 93 LEU A N 1
ATOM 732 C CA . LEU A 1 93 ? 13.294 3.099 -21.809 1.00 91.81 93 LEU A CA 1
ATOM 733 C C . LEU A 1 93 ? 12.946 1.641 -21.470 1.00 91.81 93 LEU A C 1
ATOM 735 O O . LEU A 1 93 ? 12.186 1.385 -20.535 1.00 91.81 93 LEU A O 1
ATOM 739 N N . TRP A 1 94 ? 13.471 0.671 -22.220 1.00 94.25 94 TRP A N 1
ATOM 740 C CA . TRP A 1 94 ? 13.190 -0.743 -21.969 1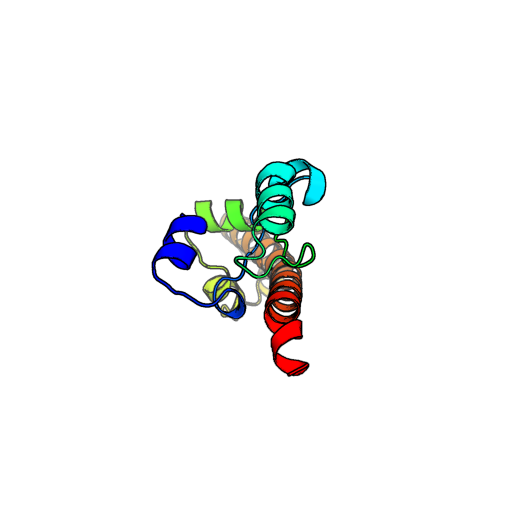.00 94.25 94 TRP A CA 1
ATOM 741 C C . TRP A 1 94 ? 13.794 -1.228 -20.653 1.00 94.25 94 TRP A C 1
ATOM 743 O O . TRP A 1 94 ? 13.155 -2.013 -19.953 1.00 94.25 94 TRP A O 1
ATOM 753 N N . SER A 1 95 ? 14.987 -0.749 -20.296 1.00 93.19 95 SER A N 1
ATOM 754 C CA . SER A 1 95 ? 15.642 -1.058 -19.022 1.00 93.19 95 SER A CA 1
ATOM 755 C C . SER A 1 95 ? 14.811 -0.549 -17.848 1.00 93.19 95 SER A C 1
ATOM 757 O O . SER A 1 95 ? 14.497 -1.317 -16.936 1.00 93.19 95 SER A O 1
ATOM 759 N N . ASP A 1 96 ? 14.374 0.707 -17.922 1.00 92.50 96 ASP A N 1
ATOM 760 C CA . ASP A 1 96 ? 13.477 1.325 -16.947 1.00 92.50 96 ASP A CA 1
ATOM 761 C C . ASP A 1 96 ? 12.189 0.517 -16.773 1.00 92.50 96 ASP A C 1
ATOM 763 O O . ASP A 1 96 ? 11.823 0.125 -15.663 1.00 92.50 96 ASP A O 1
ATOM 767 N N . MET A 1 97 ? 11.491 0.241 -17.877 1.00 93.56 97 MET A N 1
ATOM 768 C CA . MET A 1 97 ? 10.208 -0.461 -17.835 1.00 93.56 97 MET A CA 1
ATOM 769 C C . MET A 1 97 ? 10.357 -1.903 -17.339 1.00 93.56 97 MET A C 1
ATOM 771 O O . MET A 1 97 ? 9.490 -2.399 -16.614 1.00 93.56 97 MET A O 1
ATOM 775 N N . TYR A 1 98 ? 11.463 -2.571 -17.674 1.00 93.88 98 TYR A N 1
ATOM 776 C CA . TYR A 1 98 ? 11.778 -3.897 -17.149 1.00 93.88 98 TYR A CA 1
ATOM 777 C C . TYR A 1 98 ? 12.014 -3.869 -15.633 1.00 93.88 98 TYR A C 1
ATOM 779 O O . TYR A 1 98 ? 11.427 -4.680 -14.910 1.00 93.88 98 TYR A O 1
ATOM 787 N N . GLY A 1 99 ? 12.811 -2.917 -15.140 1.00 92.88 99 GLY A N 1
ATOM 788 C CA . GLY A 1 99 ? 13.047 -2.722 -13.707 1.00 92.88 99 GLY A CA 1
ATOM 789 C C . GLY A 1 99 ? 11.749 -2.454 -12.944 1.00 92.88 99 GLY A C 1
ATOM 790 O O . GLY A 1 99 ? 11.467 -3.114 -11.940 1.00 92.88 99 GLY A O 1
ATOM 791 N N . LEU A 1 100 ? 10.900 -1.572 -13.476 1.00 94.31 100 LEU A N 1
ATOM 792 C CA . LEU A 1 100 ? 9.590 -1.281 -12.898 1.00 94.31 100 LEU A CA 1
ATOM 793 C C . LEU A 1 100 ? 8.691 -2.516 -12.845 1.00 94.31 100 LEU A C 1
ATOM 795 O O . LEU A 1 100 ? 8.063 -2.747 -11.814 1.00 94.31 100 LEU A O 1
ATOM 799 N N . LYS A 1 101 ? 8.651 -3.350 -13.894 1.00 93.06 101 LYS A N 1
ATOM 800 C CA . LYS A 1 101 ? 7.873 -4.604 -13.873 1.00 93.06 101 LYS A CA 1
ATOM 801 C C . LYS A 1 101 ? 8.339 -5.568 -12.782 1.00 93.06 101 LYS A C 1
ATOM 803 O O . LYS A 1 101 ? 7.510 -6.212 -12.136 1.00 93.06 101 LYS A O 1
ATOM 808 N N . LEU A 1 102 ? 9.649 -5.681 -12.560 1.00 91.25 102 LEU A N 1
ATOM 809 C CA . LEU A 1 102 ? 10.188 -6.541 -11.504 1.00 91.25 102 LEU A CA 1
ATOM 810 C C . LEU A 1 102 ? 9.783 -6.045 -10.111 1.00 91.25 102 LEU A C 1
ATOM 812 O O . LEU A 1 102 ? 9.312 -6.842 -9.294 1.00 91.25 102 LEU A O 1
ATOM 816 N N . LEU A 1 103 ? 9.906 -4.738 -9.863 1.00 92.69 103 LEU A N 1
ATOM 817 C CA . LEU A 1 103 ? 9.466 -4.113 -8.614 1.00 92.69 103 LEU A CA 1
ATOM 818 C C . LEU A 1 103 ? 7.954 -4.268 -8.412 1.00 92.69 103 LEU A C 1
ATOM 820 O O . LEU A 1 103 ? 7.513 -4.680 -7.337 1.00 92.69 103 LEU A O 1
ATOM 824 N N . ALA A 1 104 ? 7.168 -4.021 -9.460 1.00 93.50 104 ALA A N 1
ATOM 825 C CA . ALA A 1 104 ? 5.714 -4.130 -9.456 1.00 93.50 104 ALA A CA 1
ATOM 826 C C . ALA A 1 104 ? 5.229 -5.516 -9.042 1.00 93.50 104 ALA A C 1
ATOM 828 O O . ALA A 1 104 ? 4.350 -5.620 -8.192 1.00 93.50 104 ALA A O 1
ATOM 829 N N . LYS A 1 105 ? 5.851 -6.586 -9.546 1.00 91.44 105 LYS A N 1
ATOM 830 C CA . LYS A 1 105 ? 5.503 -7.956 -9.144 1.00 91.44 105 LYS A CA 1
ATOM 831 C C . LYS A 1 105 ? 5.721 -8.202 -7.648 1.00 91.44 105 LYS A C 1
ATOM 833 O O . LYS A 1 105 ? 4.919 -8.887 -7.014 1.00 91.44 105 LYS A O 1
ATOM 838 N N . GLY A 1 106 ? 6.809 -7.674 -7.088 1.00 92.12 106 GLY A N 1
ATOM 839 C CA . GLY A 1 106 ? 7.104 -7.785 -5.659 1.00 92.12 106 GLY A CA 1
ATOM 840 C C . GLY A 1 106 ? 6.117 -6.995 -4.803 1.00 92.12 106 GLY A C 1
ATOM 841 O O . GLY A 1 106 ? 5.604 -7.519 -3.817 1.00 92.12 106 GLY A O 1
ATOM 842 N N . VAL A 1 107 ? 5.818 -5.759 -5.203 1.00 93.50 107 VAL A N 1
ATOM 843 C CA . VAL A 1 107 ? 4.859 -4.897 -4.501 1.00 93.50 107 VAL A CA 1
ATOM 844 C C . VAL A 1 107 ? 3.440 -5.446 -4.598 1.00 93.50 107 VAL A C 1
ATOM 846 O O . VAL A 1 107 ? 2.764 -5.486 -3.579 1.00 93.50 107 VAL A O 1
ATOM 849 N N . ASN A 1 108 ? 3.010 -5.956 -5.755 1.00 94.12 108 ASN A N 1
ATOM 850 C CA . ASN A 1 108 ? 1.675 -6.539 -5.915 1.00 94.12 108 ASN A CA 1
ATOM 851 C C . ASN A 1 108 ? 1.438 -7.676 -4.920 1.00 94.12 108 ASN A C 1
ATOM 853 O O . ASN A 1 108 ? 0.443 -7.663 -4.216 1.00 94.12 108 ASN A O 1
ATOM 857 N N . ARG A 1 109 ? 2.405 -8.590 -4.769 1.00 93.69 109 ARG A N 1
ATOM 858 C CA . ARG A 1 109 ? 2.316 -9.666 -3.767 1.00 93.69 109 ARG A CA 1
ATOM 859 C C . ARG A 1 109 ? 2.192 -9.138 -2.339 1.00 93.69 109 ARG A C 1
ATOM 861 O O . ARG A 1 109 ? 1.501 -9.736 -1.528 1.00 93.69 109 ARG A O 1
ATOM 868 N N . LYS A 1 110 ? 2.880 -8.038 -2.009 1.00 93.44 110 LYS A N 1
ATOM 869 C CA . LYS A 1 110 ? 2.746 -7.398 -0.692 1.00 93.44 110 LYS A CA 1
ATOM 870 C C . LYS A 1 110 ? 1.358 -6.776 -0.517 1.00 93.44 110 LYS A C 1
ATOM 872 O O . LYS A 1 110 ? 0.810 -6.868 0.572 1.00 93.44 110 LYS A O 1
ATOM 877 N N . LEU A 1 111 ? 0.796 -6.176 -1.568 1.00 95.38 111 LEU A N 1
ATOM 878 C CA . LEU A 1 111 ? -0.571 -5.649 -1.553 1.00 95.38 111 LEU A CA 1
ATOM 879 C C . LEU A 1 111 ? -1.604 -6.768 -1.382 1.00 95.38 111 LEU A C 1
ATOM 881 O O . LEU A 1 111 ? -2.529 -6.584 -0.601 1.00 95.38 111 LEU A O 1
ATOM 885 N N . ASP A 1 112 ? -1.404 -7.921 -2.026 1.00 95.44 112 ASP A N 1
ATOM 886 C CA . ASP A 1 112 ? -2.253 -9.105 -1.847 1.00 95.44 112 ASP A CA 1
ATOM 887 C C . ASP A 1 112 ? -2.231 -9.564 -0.375 1.00 95.44 112 ASP A C 1
ATOM 889 O O . ASP A 1 112 ? -3.276 -9.711 0.246 1.00 95.44 112 ASP A O 1
ATOM 893 N N . VAL A 1 113 ? -1.046 -9.651 0.246 1.00 95.62 113 VAL A N 1
ATOM 894 C CA . VAL A 1 113 ? -0.913 -9.980 1.683 1.00 95.62 113 VAL A CA 1
ATOM 895 C C . VAL A 1 113 ? -1.609 -8.954 2.585 1.00 95.62 113 VAL A C 1
ATOM 897 O O . VAL A 1 113 ? -2.218 -9.328 3.587 1.00 95.62 113 VAL A O 1
ATOM 900 N N . VAL A 1 114 ? -1.518 -7.659 2.261 1.00 96.44 114 VAL A N 1
ATOM 901 C CA . VAL A 1 114 ? -2.213 -6.596 3.007 1.00 96.44 114 VAL A CA 1
ATOM 902 C C . VAL A 1 114 ? -3.724 -6.721 2.846 1.00 96.44 114 VAL A C 1
ATOM 904 O O . VAL A 1 114 ? -4.441 -6.534 3.824 1.00 96.44 114 VAL A O 1
ATOM 907 N N . PHE A 1 115 ? -4.207 -7.046 1.647 1.00 95.62 115 PHE A N 1
ATOM 908 C CA . PHE A 1 115 ? -5.621 -7.285 1.382 1.00 95.62 115 PHE A CA 1
ATOM 909 C C . PHE A 1 115 ? -6.133 -8.480 2.189 1.00 95.62 115 PHE A C 1
ATOM 911 O O . PHE A 1 115 ? -7.089 -8.331 2.944 1.00 95.62 115 PHE A O 1
ATOM 918 N N . ASP A 1 116 ? -5.447 -9.620 2.134 1.00 95.56 116 ASP A N 1
ATOM 919 C CA . ASP A 1 116 ? -5.818 -10.809 2.905 1.00 95.56 116 ASP A CA 1
ATOM 920 C C . ASP A 1 116 ? -5.838 -10.505 4.412 1.00 95.56 116 ASP A C 1
ATOM 922 O O . ASP A 1 116 ? -6.799 -10.821 5.112 1.00 95.56 116 ASP A O 1
ATOM 926 N N . ALA A 1 117 ? -4.820 -9.805 4.924 1.00 94.69 117 ALA A N 1
ATOM 927 C CA . ALA A 1 117 ? -4.767 -9.382 6.324 1.00 94.69 117 ALA A CA 1
ATOM 928 C C . ALA A 1 117 ? -5.895 -8.406 6.700 1.00 94.69 117 ALA A C 1
ATOM 930 O O . ALA A 1 117 ? -6.347 -8.408 7.849 1.00 94.69 117 ALA A O 1
ATOM 931 N N . LEU A 1 118 ? -6.348 -7.579 5.753 1.00 94.38 118 LEU A N 1
ATOM 932 C CA . LEU A 1 118 ? -7.448 -6.642 5.952 1.00 94.38 118 LEU A CA 1
ATOM 933 C C . LEU A 1 118 ? -8.778 -7.372 6.099 1.00 94.38 118 LEU A C 1
ATOM 935 O O . LEU A 1 118 ? -9.645 -6.838 6.786 1.00 94.38 118 LEU A O 1
ATOM 939 N N . PHE A 1 119 ? -8.933 -8.552 5.485 1.00 92.88 119 PHE A N 1
ATOM 940 C CA . PHE A 1 119 ? -10.181 -9.322 5.442 1.00 92.88 119 PHE A CA 1
ATOM 941 C C . PHE A 1 119 ? -10.216 -10.603 6.284 1.00 92.88 119 PHE A C 1
ATOM 943 O O . PHE A 1 119 ? -11.305 -11.098 6.550 1.00 92.88 119 PHE A O 1
ATOM 950 N N . ALA A 1 120 ? -9.087 -11.045 6.837 1.00 83.56 120 ALA A N 1
ATOM 951 C CA . ALA A 1 120 ? -8.977 -12.286 7.612 1.00 83.56 120 ALA A CA 1
ATOM 952 C C . ALA A 1 120 ? -9.918 -12.422 8.834 1.00 83.56 120 ALA A C 1
ATOM 954 O O . ALA A 1 120 ? -10.187 -13.540 9.262 1.00 83.56 120 ALA A O 1
ATOM 955 N N . GLU A 1 121 ? -10.413 -11.327 9.424 1.00 63.69 121 GLU A N 1
ATOM 956 C CA . GLU A 1 121 ? -11.362 -11.385 10.557 1.00 63.69 121 GLU A CA 1
ATOM 957 C C . GLU A 1 121 ? -12.821 -11.627 10.129 1.00 63.69 121 GLU A C 1
ATOM 959 O O . GLU A 1 121 ? -13.646 -11.995 10.962 1.00 63.69 121 GLU A O 1
ATOM 964 N N . GLU A 1 122 ? -13.157 -11.441 8.848 1.00 57.03 122 GLU A N 1
ATOM 965 C CA . GLU A 1 122 ? -14.513 -11.678 8.328 1.00 57.03 122 GLU A CA 1
ATOM 966 C C . GLU A 1 122 ? -14.809 -13.179 8.143 1.00 57.03 122 GLU A C 1
ATOM 968 O O . GLU A 1 122 ? -15.965 -13.575 8.229 1.00 57.03 122 GLU A O 1
ATOM 973 N N . ASP A 1 123 ? -13.774 -14.013 7.983 1.00 48.31 123 ASP A N 1
ATOM 974 C CA . ASP A 1 123 ? -13.888 -15.470 7.795 1.00 48.31 123 ASP A CA 1
ATOM 975 C C . ASP A 1 123 ? -14.057 -16.261 9.112 1.00 48.31 123 ASP A C 1
ATOM 977 O O . ASP A 1 123 ? -14.230 -17.481 9.093 1.00 48.31 123 ASP A O 1
ATOM 981 N N . ALA A 1 124 ? -13.966 -15.592 10.268 1.00 44.94 124 ALA A N 1
ATOM 982 C CA . ALA A 1 124 ? -14.052 -16.206 11.598 1.00 44.94 124 ALA A CA 1
ATOM 983 C C . ALA A 1 124 ? -15.426 -16.034 12.286 1.00 44.94 124 ALA A C 1
ATOM 985 O O . ALA A 1 124 ? -15.579 -16.435 13.444 1.00 44.94 124 ALA A O 1
ATOM 986 N N . LEU A 1 125 ? -16.400 -15.435 11.590 1.00 37.97 125 LEU A N 1
ATOM 987 C CA . LEU A 1 125 ? -17.785 -15.198 12.026 1.00 37.97 125 LEU A CA 1
ATOM 988 C C . LEU A 1 125 ? -18.772 -16.015 11.184 1.00 37.97 125 LEU A C 1
ATOM 990 O O . LEU A 1 125 ? -19.809 -16.417 11.759 1.00 37.97 125 LEU A O 1
#